Protein AF-A0A951GNB4-F1 (afdb_monomer)

Nearest PDB structures (foldseek):
  6no6-assembly1_A  TM=4.186E-01  e=2.433E+00  Blastocystis sp. ATCC 50177/Nand II
  6mw7-assembly1_A  TM=2.748E-01  e=4.339E+00  Homo sapiens
  6mw7-assembly2_D  TM=2.748E-01  e=7.256E+00  Homo sapiens
  8r2m-assembly1_C  TM=2.138E-01  e=7.738E+00  Mycolicibacterium smegmatis MC2 155

pLDDT: mean 72.46, std 14.26, range [36.06, 86.31]

Structure (mmCIF, N/CA/C/O backbone):
data_AF-A0A951GNB4-F1
#
_entry.id   AF-A0A951GNB4-F1
#
loop_
_atom_site.group_PDB
_atom_site.id
_atom_site.type_symbol
_atom_site.label_atom_id
_atom_site.label_alt_id
_atom_site.label_comp_id
_atom_site.label_asym_id
_atom_site.label_entity_id
_atom_site.label_seq_id
_atom_site.pdbx_PDB_ins_code
_atom_site.Cartn_x
_atom_site.Cartn_y
_atom_site.Cartn_z
_atom_site.occupancy
_atom_site.B_iso_or_equiv
_atom_site.auth_seq_id
_atom_site.auth_comp_id
_atom_site.auth_asym_id
_atom_site.auth_atom_id
_atom_site.pdbx_PDB_model_num
ATOM 1 N N . MET A 1 1 ? -10.748 -2.219 9.436 1.00 80.75 1 MET A N 1
ATOM 2 C CA . MET A 1 1 ? -9.543 -1.913 8.623 1.00 80.75 1 MET A CA 1
ATOM 3 C C . MET A 1 1 ? -9.981 -1.595 7.202 1.00 80.75 1 MET A C 1
ATOM 5 O O . MET A 1 1 ? -11.104 -1.913 6.846 1.00 80.75 1 MET A O 1
ATOM 9 N N . ASN A 1 2 ? -9.132 -0.978 6.390 1.00 85.56 2 ASN A N 1
ATOM 10 C CA . ASN A 1 2 ? -9.423 -0.642 5.000 1.00 85.56 2 ASN A CA 1
ATOM 11 C C . ASN A 1 2 ? -8.474 -1.404 4.074 1.00 85.56 2 ASN A C 1
ATOM 13 O O . ASN A 1 2 ? -7.285 -1.546 4.358 1.00 85.56 2 ASN A O 1
ATOM 17 N N . LYS A 1 3 ? -8.985 -1.869 2.939 1.00 84.31 3 LYS A N 1
ATOM 18 C CA . LYS A 1 3 ? -8.178 -2.411 1.852 1.00 84.31 3 LYS A CA 1
ATOM 19 C C . LYS A 1 3 ? -7.674 -1.258 1.000 1.00 84.31 3 LYS A C 1
ATOM 21 O O . LYS A 1 3 ? -8.463 -0.456 0.508 1.00 84.31 3 LYS A O 1
ATOM 26 N N . TYR A 1 4 ? -6.372 -1.198 0.791 1.00 86.31 4 TYR A N 1
ATOM 27 C CA . TYR A 1 4 ? -5.683 -0.213 -0.019 1.00 86.31 4 TYR A CA 1
ATOM 28 C C . TYR A 1 4 ? -5.060 -0.864 -1.250 1.00 86.31 4 TYR A C 1
ATOM 30 O O . TYR A 1 4 ? -4.471 -1.942 -1.179 1.00 86.31 4 TYR A O 1
ATOM 38 N N . SER A 1 5 ? -5.154 -0.162 -2.375 1.00 84.12 5 SER A N 1
ATOM 39 C CA . SER A 1 5 ? -4.279 -0.351 -3.525 1.00 84.12 5 SER A CA 1
ATOM 40 C C . SER A 1 5 ? -3.082 0.568 -3.353 1.00 84.12 5 SER A C 1
ATOM 42 O O . SER A 1 5 ? -3.235 1.790 -3.389 1.00 84.12 5 SER A O 1
ATOM 44 N N . CYS A 1 6 ? -1.901 -0.008 -3.196 1.00 82.44 6 CYS A N 1
ATOM 45 C CA . CYS A 1 6 ? -0.633 0.698 -3.202 1.00 82.44 6 CYS A CA 1
ATOM 46 C C . CYS A 1 6 ? -0.002 0.547 -4.587 1.00 82.44 6 CYS A C 1
ATOM 48 O O . CYS A 1 6 ? 0.169 -0.564 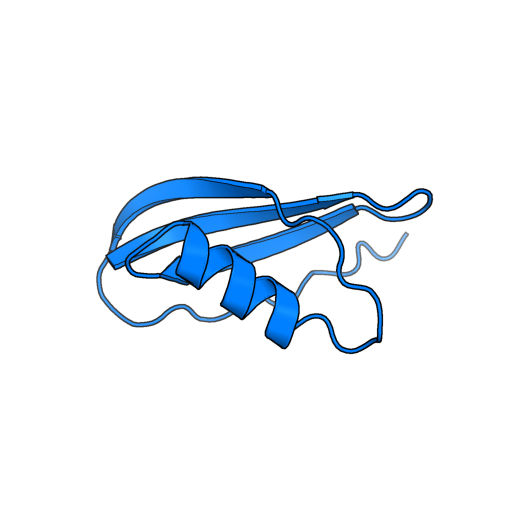-5.082 1.00 82.44 6 CYS A O 1
ATOM 50 N N . THR A 1 7 ? 0.311 1.666 -5.233 1.00 83.00 7 THR A N 1
ATOM 51 C CA . THR A 1 7 ? 0.968 1.686 -6.545 1.00 83.00 7 THR A CA 1
ATOM 52 C C . THR A 1 7 ? 2.253 2.484 -6.450 1.00 83.00 7 THR A C 1
ATOM 54 O O . THR A 1 7 ? 2.294 3.535 -5.805 1.00 83.00 7 THR A O 1
ATOM 57 N N . MET A 1 8 ? 3.287 1.991 -7.113 1.00 81.00 8 MET A N 1
ATOM 58 C CA . MET A 1 8 ? 4.572 2.656 -7.214 1.00 81.00 8 MET A CA 1
ATOM 59 C C . MET A 1 8 ? 5.071 2.543 -8.644 1.00 81.00 8 MET A C 1
ATOM 61 O O . MET A 1 8 ? 5.252 1.442 -9.155 1.00 81.00 8 MET A O 1
ATOM 65 N N . SER A 1 9 ? 5.327 3.683 -9.269 1.00 74.31 9 SER A N 1
ATOM 66 C CA . SER A 1 9 ? 5.944 3.744 -10.590 1.00 74.31 9 SER A CA 1
ATOM 67 C C . SER A 1 9 ? 7.406 4.145 -10.431 1.00 74.31 9 SER A C 1
ATOM 69 O O . SER A 1 9 ? 7.712 5.131 -9.761 1.00 74.31 9 SER A O 1
ATOM 71 N N . SER A 1 10 ? 8.309 3.385 -11.036 1.00 71.56 10 SER A N 1
ATOM 72 C CA . SER A 1 10 ? 9.680 3.798 -11.315 1.00 71.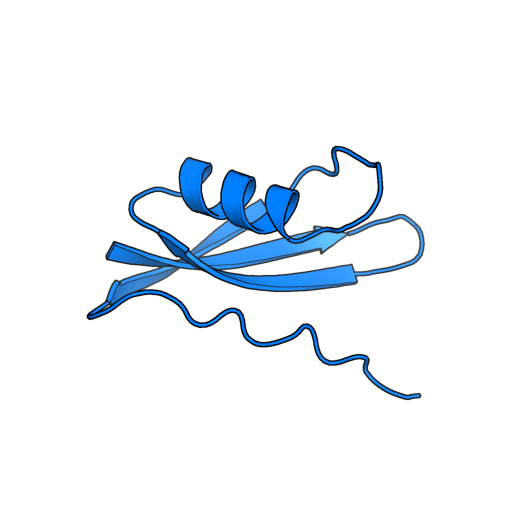56 10 SER A CA 1
ATOM 73 C C . SER A 1 10 ? 9.812 4.142 -12.799 1.00 71.56 10 SER A C 1
ATOM 75 O O . SER A 1 10 ? 8.869 3.990 -13.573 1.00 71.56 10 SER A O 1
ATOM 77 N N . 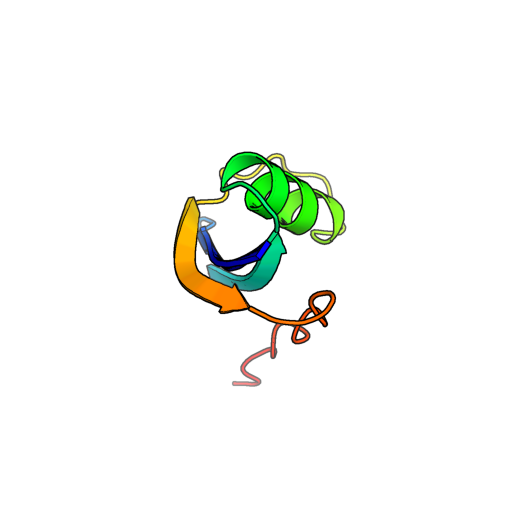ILE A 1 11 ? 10.991 4.617 -13.201 1.00 72.19 11 ILE A N 1
ATOM 78 C CA . ILE A 1 11 ? 11.296 4.950 -14.602 1.00 72.19 11 ILE A CA 1
ATOM 79 C C . ILE A 1 11 ? 11.079 3.741 -15.533 1.00 72.19 11 ILE A C 1
ATOM 81 O O . ILE A 1 11 ? 10.705 3.929 -16.688 1.00 72.19 11 ILE A O 1
ATOM 85 N N . SER A 1 12 ? 11.271 2.520 -15.025 1.00 75.19 12 SER A N 1
ATOM 86 C CA . SER A 1 12 ? 11.269 1.293 -15.832 1.00 75.19 12 SER A CA 1
ATOM 87 C C . SER A 1 12 ? 10.168 0.297 -15.463 1.00 75.19 12 SER A C 1
ATOM 89 O O . SER A 1 12 ? 9.847 -0.565 -16.273 1.00 75.19 12 SER A O 1
ATOM 91 N N . ASP A 1 13 ? 9.575 0.404 -14.272 1.00 76.19 13 ASP A N 1
ATOM 92 C CA . ASP A 1 13 ? 8.687 -0.618 -13.719 1.00 76.19 13 ASP A CA 1
ATOM 93 C C . ASP A 1 13 ? 7.496 0.005 -12.991 1.00 76.19 13 ASP A C 1
ATOM 95 O O . ASP A 1 13 ? 7.604 1.056 -12.359 1.00 76.19 13 ASP A O 1
ATOM 99 N N . ILE A 1 14 ? 6.355 -0.682 -13.008 1.00 77.62 14 ILE A N 1
ATOM 100 C CA . ILE A 1 14 ? 5.201 -0.327 -12.178 1.00 77.62 14 ILE A CA 1
ATOM 101 C C . ILE A 1 14 ? 4.906 -1.494 -11.245 1.00 77.62 14 ILE A C 1
ATOM 103 O O . ILE A 1 14 ? 4.710 -2.628 -11.680 1.00 77.62 14 ILE A O 1
ATOM 107 N N . PHE A 1 15 ? 4.852 -1.194 -9.955 1.00 77.25 15 PHE A N 1
ATOM 108 C CA . PHE A 1 15 ? 4.581 -2.142 -8.892 1.00 77.25 15 PHE A CA 1
ATOM 109 C C . PHE A 1 15 ? 3.201 -1.874 -8.312 1.00 77.25 15 PHE A C 1
ATOM 111 O O . PHE A 1 15 ? 2.802 -0.727 -8.095 1.00 77.25 15 PHE A O 1
ATOM 118 N N . PHE A 1 16 ? 2.497 -2.961 -8.023 1.00 78.56 16 PHE A N 1
ATOM 119 C CA . PHE A 1 16 ? 1.170 -2.940 -7.437 1.00 78.56 16 PHE A CA 1
ATOM 120 C C . PHE A 1 16 ? 1.165 -3.851 -6.219 1.00 78.56 16 PHE A C 1
ATOM 122 O O . PHE A 1 16 ? 1.597 -4.996 -6.303 1.00 78.56 16 PHE A O 1
ATOM 129 N N . ALA A 1 17 ? 0.645 -3.349 -5.107 1.00 80.12 17 ALA A N 1
ATOM 130 C CA . ALA A 1 17 ? 0.426 -4.112 -3.893 1.00 80.12 17 ALA A CA 1
ATOM 131 C C . ALA A 1 17 ? -0.996 -3.856 -3.395 1.00 80.12 17 ALA A C 1
ATOM 133 O O . ALA A 1 17 ? -1.492 -2.732 -3.430 1.00 80.12 17 ALA A O 1
ATOM 134 N N . THR A 1 18 ? -1.668 -4.905 -2.931 1.00 83.88 18 THR A N 1
ATOM 135 C CA . THR A 1 18 ? -2.961 -4.777 -2.252 1.00 83.88 18 THR A CA 1
ATOM 136 C C . THR A 1 18 ? -2.766 -5.127 -0.789 1.00 83.88 18 THR A C 1
ATOM 138 O O . THR A 1 18 ? -2.351 -6.241 -0.474 1.00 83.88 18 THR A O 1
ATOM 141 N N . LEU A 1 19 ? -3.044 -4.170 0.092 1.00 84.06 19 LEU A N 1
ATOM 142 C CA . LEU A 1 19 ? -2.775 -4.263 1.525 1.00 84.06 19 LEU A CA 1
ATOM 143 C C . LEU A 1 19 ? -4.033 -3.923 2.315 1.00 84.06 19 LEU A C 1
ATOM 145 O O . LEU A 1 19 ? -4.909 -3.227 1.824 1.00 84.06 19 LEU A O 1
ATOM 149 N N . VAL A 1 20 ? -4.132 -4.414 3.540 1.00 86.31 20 VAL A N 1
ATOM 150 C CA . VAL A 1 20 ? -5.195 -4.078 4.486 1.00 86.31 20 VAL A CA 1
ATOM 151 C C . VAL A 1 20 ? -4.512 -3.394 5.651 1.00 86.31 20 VAL A C 1
ATOM 153 O O . VAL A 1 20 ? -3.604 -3.965 6.250 1.00 86.31 20 VAL A O 1
ATOM 156 N N . ALA A 1 21 ? -4.925 -2.165 5.916 1.00 85.56 21 ALA A N 1
ATOM 157 C CA . ALA A 1 21 ? -4.350 -1.299 6.929 1.00 85.56 21 ALA A CA 1
ATOM 158 C C . ALA A 1 21 ? -5.449 -0.420 7.532 1.00 85.56 21 ALA A C 1
ATOM 160 O O . ALA A 1 21 ? -6.533 -0.271 6.971 1.00 85.56 21 ALA A O 1
ATOM 161 N N . GLU A 1 22 ? -5.201 0.173 8.685 1.00 85.88 22 GLU A N 1
ATOM 162 C CA . GLU A 1 22 ? -6.121 1.112 9.324 1.00 85.88 22 GLU A CA 1
ATOM 163 C C . GLU A 1 22 ? -6.079 2.485 8.647 1.00 85.88 22 GLU A C 1
ATOM 165 O O . GLU A 1 22 ? -7.113 3.140 8.510 1.00 85.88 22 GLU A O 1
ATOM 170 N N . THR A 1 23 ? -4.904 2.891 8.159 1.00 86.25 23 THR A N 1
ATOM 171 C CA . THR A 1 23 ? -4.673 4.195 7.524 1.00 86.25 23 THR A CA 1
ATOM 172 C C . THR A 1 23 ? -3.921 4.069 6.201 1.00 86.25 23 THR A C 1
ATOM 174 O O . THR A 1 23 ? -3.265 3.060 5.926 1.00 86.25 23 THR A O 1
ATOM 177 N N . ASP A 1 24 ? -3.988 5.115 5.371 1.00 83.88 24 ASP A N 1
ATOM 178 C CA . ASP A 1 24 ? -3.217 5.168 4.126 1.00 83.88 24 ASP A CA 1
ATOM 179 C C 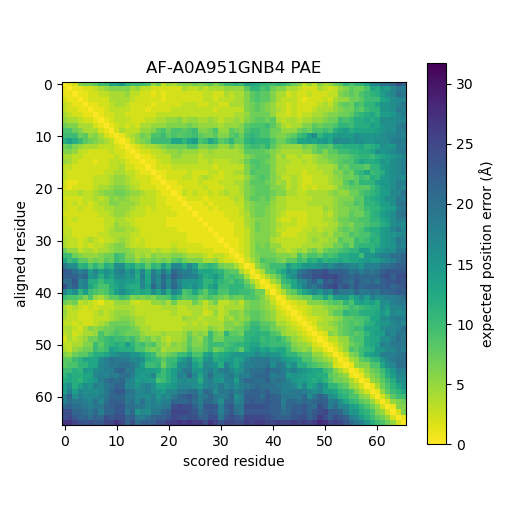. ASP A 1 24 ? -1.708 5.216 4.402 1.00 83.88 24 ASP A C 1
ATOM 181 O O . ASP A 1 24 ? -0.930 4.642 3.642 1.00 83.88 24 ASP A O 1
ATOM 185 N N . GLN A 1 25 ? -1.301 5.852 5.506 1.00 85.50 25 GLN A N 1
ATOM 186 C CA . GLN A 1 25 ? 0.092 5.917 5.936 1.00 85.50 25 GLN A CA 1
ATOM 187 C C . GLN A 1 25 ? 0.629 4.520 6.258 1.00 85.50 25 GLN A C 1
ATOM 189 O O . GLN A 1 25 ? 1.649 4.115 5.705 1.00 85.50 25 GLN A O 1
ATOM 194 N N . GLN A 1 26 ? -0.113 3.744 7.052 1.00 85.75 26 GLN A N 1
ATOM 195 C CA . GLN A 1 26 ? 0.264 2.373 7.393 1.00 85.75 26 GLN A CA 1
ATOM 196 C C . GLN A 1 26 ? 0.330 1.480 6.142 1.00 85.75 26 GLN A C 1
ATOM 198 O O . GLN A 1 26 ? 1.253 0.681 6.000 1.00 85.75 26 GLN A O 1
ATOM 203 N N . ALA A 1 27 ? -0.593 1.646 5.186 1.00 84.69 27 ALA A N 1
ATOM 204 C CA . ALA A 1 27 ? -0.551 0.908 3.922 1.00 84.69 27 ALA A CA 1
ATOM 205 C C . ALA A 1 27 ? 0.708 1.220 3.089 1.00 84.69 27 ALA A C 1
ATOM 207 O O . ALA A 1 27 ? 1.272 0.320 2.463 1.00 84.69 27 ALA A O 1
ATOM 208 N N . LYS A 1 28 ? 1.168 2.478 3.081 1.00 83.69 28 LYS A N 1
ATOM 209 C CA . LYS A 1 28 ? 2.415 2.880 2.404 1.00 83.69 28 LYS A CA 1
ATOM 210 C C . LYS A 1 28 ? 3.641 2.290 3.091 1.00 83.69 28 LYS A C 1
ATOM 212 O O . LYS A 1 28 ? 4.523 1.784 2.406 1.00 83.69 28 LYS A O 1
ATOM 217 N N . GLU A 1 29 ? 3.688 2.322 4.421 1.00 84.38 29 GLU A N 1
ATOM 218 C CA . GLU A 1 29 ? 4.799 1.762 5.200 1.00 84.38 29 GLU A CA 1
ATOM 219 C C . GLU A 1 29 ? 4.917 0.250 5.006 1.00 84.38 29 GLU A C 1
ATOM 221 O O . GLU A 1 29 ? 6.011 -0.262 4.780 1.00 84.38 29 GLU A O 1
ATOM 226 N N . MET A 1 30 ? 3.788 -0.461 5.001 1.00 84.25 30 MET A N 1
ATOM 227 C CA . MET A 1 30 ? 3.751 -1.897 4.720 1.00 84.25 30 MET A CA 1
ATOM 228 C C . MET A 1 30 ? 4.217 -2.218 3.292 1.00 84.25 30 MET A C 1
ATOM 230 O O . MET A 1 30 ? 4.979 -3.164 3.103 1.00 84.25 30 MET A O 1
ATOM 234 N N . ALA A 1 31 ? 3.810 -1.422 2.295 1.00 81.38 31 ALA A N 1
ATOM 235 C CA . ALA A 1 31 ? 4.273 -1.583 0.913 1.00 81.38 31 ALA A CA 1
ATOM 236 C C . ALA A 1 31 ? 5.781 -1.317 0.772 1.00 81.38 31 ALA A C 1
ATOM 238 O O . ALA A 1 31 ? 6.483 -2.050 0.078 1.00 81.38 31 ALA A O 1
ATOM 239 N N . ALA A 1 32 ? 6.290 -0.291 1.457 1.00 79.19 32 ALA A N 1
ATOM 240 C CA . ALA A 1 32 ? 7.709 0.044 1.462 1.00 79.19 32 ALA A CA 1
ATOM 241 C C . ALA A 1 32 ? 8.560 -1.017 2.178 1.00 79.19 32 ALA A C 1
ATOM 243 O O . ALA A 1 32 ? 9.659 -1.317 1.720 1.00 79.19 32 ALA A O 1
ATOM 244 N N . ALA A 1 33 ? 8.055 -1.608 3.267 1.00 78.62 33 ALA A N 1
ATOM 245 C CA . ALA A 1 33 ? 8.744 -2.668 4.000 1.00 78.62 33 ALA A CA 1
ATOM 246 C C . ALA A 1 33 ? 8.856 -3.976 3.195 1.00 78.62 33 ALA A C 1
ATOM 248 O O . ALA A 1 33 ? 9.862 -4.678 3.309 1.00 78.62 33 ALA A O 1
ATOM 249 N N . ASP A 1 34 ? 7.848 -4.301 2.378 1.00 73.44 34 ASP A N 1
ATOM 250 C CA . ASP A 1 34 ? 7.860 -5.500 1.527 1.00 73.44 34 ASP A CA 1
ATOM 2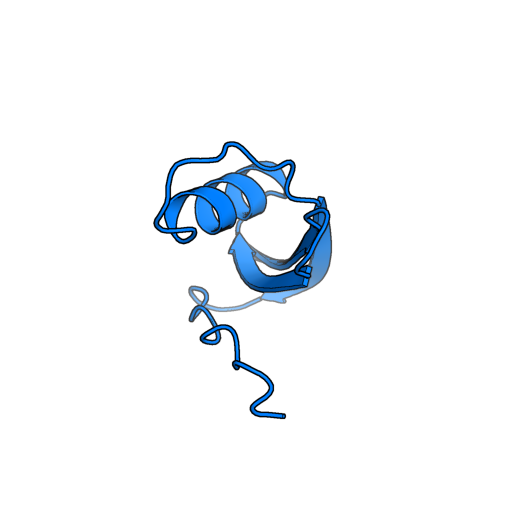51 C C . ASP A 1 34 ? 8.719 -5.333 0.264 1.00 73.44 34 ASP A C 1
ATOM 253 O O . ASP A 1 34 ? 9.290 -6.302 -0.242 1.00 73.44 34 ASP A O 1
ATOM 257 N N . ALA A 1 35 ? 8.881 -4.096 -0.216 1.00 69.75 35 ALA A N 1
ATOM 258 C CA . ALA A 1 35 ? 9.767 -3.761 -1.322 1.00 69.75 35 ALA A CA 1
ATOM 259 C C . ALA A 1 35 ? 11.245 -3.977 -0.932 1.00 69.75 35 ALA A C 1
ATOM 261 O O . ALA A 1 35 ? 11.989 -3.045 -0.629 1.00 69.75 35 ALA A O 1
ATOM 262 N N . LYS A 1 36 ? 11.693 -5.240 -0.944 1.00 61.12 36 LYS A N 1
ATOM 263 C CA . LYS A 1 36 ? 13.083 -5.663 -0.735 1.00 61.12 36 LYS A CA 1
ATOM 264 C C . LYS A 1 36 ? 13.989 -5.117 -1.840 1.00 61.12 36 LYS A C 1
ATOM 266 O O . LYS A 1 36 ? 14.288 -5.830 -2.793 1.00 61.12 36 LYS A O 1
ATOM 271 N N . SER A 1 37 ? 14.430 -3.870 -1.701 1.00 51.06 37 SER A N 1
ATOM 272 C CA . SER A 1 37 ? 15.723 -3.320 -2.144 1.00 51.06 37 SER A CA 1
ATOM 273 C C . SER A 1 37 ? 15.643 -1.796 -2.215 1.00 51.06 37 SER A C 1
ATOM 275 O O . SER A 1 37 ? 15.217 -1.230 -3.214 1.00 51.06 37 SER A O 1
ATOM 277 N N . GLY A 1 38 ? 16.114 -1.144 -1.153 1.00 48.25 38 GLY A N 1
ATOM 278 C CA . GLY A 1 38 ? 17.030 -0.005 -1.265 1.00 48.25 38 GLY A CA 1
ATOM 279 C C . GLY A 1 38 ? 16.527 1.338 -1.793 1.00 48.25 38 GLY A C 1
ATOM 280 O O . GLY A 1 38 ? 17.290 2.292 -1.694 1.00 48.25 38 GLY A O 1
ATOM 281 N N . GLU A 1 39 ? 15.302 1.478 -2.296 1.00 51.41 39 GLU A N 1
ATOM 282 C CA . GLU A 1 39 ? 14.822 2.786 -2.750 1.00 51.41 39 GLU A CA 1
ATOM 283 C C . GLU A 1 39 ? 13.570 3.229 -1.984 1.00 51.41 39 GLU A C 1
ATOM 285 O O . GLU A 1 39 ? 12.532 2.565 -2.075 1.00 51.41 39 GLU A O 1
ATOM 290 N N . PRO A 1 40 ? 13.626 4.363 -1.254 1.00 52.88 40 PRO A N 1
ATOM 291 C CA . PRO A 1 40 ? 12.446 5.002 -0.689 1.00 5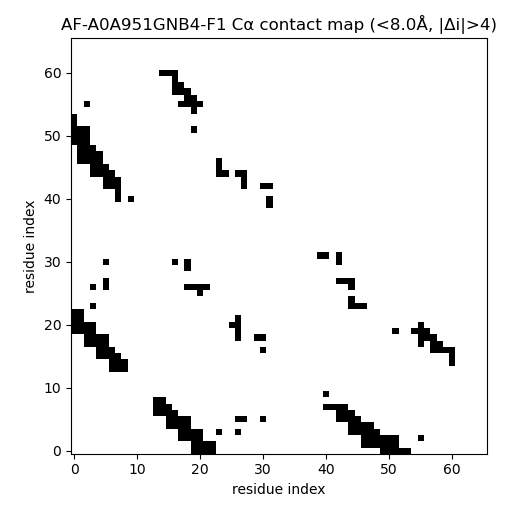2.88 40 PRO A CA 1
ATOM 292 C C . PRO A 1 40 ? 11.628 5.590 -1.841 1.00 52.88 40 PRO A C 1
ATOM 294 O O . PRO A 1 40 ? 11.713 6.768 -2.180 1.00 52.88 40 PRO A O 1
ATOM 297 N N . ARG A 1 41 ? 10.878 4.730 -2.519 1.00 62.97 41 ARG A N 1
ATOM 298 C CA . ARG A 1 41 ? 10.020 5.121 -3.628 1.00 62.97 41 ARG A CA 1
ATOM 299 C C . ARG A 1 41 ? 8.671 5.561 -3.069 1.00 62.97 41 ARG A C 1
ATOM 301 O O . ARG A 1 41 ? 8.129 4.961 -2.143 1.00 62.97 41 ARG A O 1
ATOM 308 N N . ASN A 1 42 ? 8.149 6.652 -3.619 1.00 70.75 42 ASN A N 1
ATOM 309 C CA . ASN A 1 42 ? 6.913 7.274 -3.158 1.00 70.75 42 ASN A CA 1
ATOM 310 C C . ASN A 1 42 ? 5.717 6.371 -3.509 1.00 70.75 42 ASN A C 1
ATOM 312 O O . ASN A 1 42 ? 5.277 6.324 -4.659 1.00 70.75 42 ASN A O 1
ATOM 316 N N . TRP A 1 43 ? 5.205 5.630 -2.525 1.00 79.00 43 TRP A N 1
ATOM 317 C CA . TRP A 1 43 ? 4.025 4.784 -2.694 1.00 79.00 43 TRP A CA 1
ATOM 318 C C . TRP A 1 43 ? 2.747 5.623 -2.637 1.00 79.00 43 TRP A C 1
ATOM 320 O O . TRP A 1 43 ? 2.491 6.351 -1.675 1.00 79.00 43 TRP A O 1
ATOM 330 N N . SER A 1 44 ? 1.903 5.488 -3.658 1.00 81.31 44 SER A N 1
ATOM 331 C CA . SER A 1 44 ? 0.551 6.048 -3.656 1.00 81.31 44 SER A CA 1
ATOM 332 C C . SER A 1 44 ? -0.426 4.996 -3.148 1.00 81.31 44 SER A C 1
ATOM 334 O O . SER A 1 44 ? -0.561 3.947 -3.773 1.00 81.31 44 SER A O 1
ATOM 336 N N . ALA A 1 45 ? -1.115 5.268 -2.037 1.00 81.81 45 ALA A N 1
ATOM 337 C CA . ALA A 1 45 ? -2.139 4.383 -1.482 1.00 81.81 45 ALA A CA 1
ATOM 338 C C . ALA A 1 45 ? -3.539 4.956 -1.728 1.00 81.81 45 ALA A C 1
ATOM 340 O O . ALA A 1 45 ? -3.799 6.126 -1.448 1.00 81.81 45 ALA A O 1
ATOM 341 N N . ARG A 1 46 ? -4.459 4.124 -2.221 1.00 83.69 46 ARG A N 1
ATOM 342 C CA . ARG A 1 46 ? -5.873 4.475 -2.408 1.00 83.69 46 ARG A CA 1
ATOM 343 C C . ARG A 1 46 ? -6.759 3.422 -1.763 1.00 83.69 46 ARG A C 1
ATOM 345 O O . ARG A 1 46 ? -6.549 2.237 -1.994 1.00 83.69 46 ARG A O 1
ATOM 352 N N . VAL A 1 47 ? -7.759 3.848 -0.993 1.00 84.69 47 VAL A N 1
ATOM 353 C CA . VAL A 1 47 ? -8.759 2.933 -0.421 1.00 84.69 47 VAL A CA 1
ATOM 354 C C . VAL A 1 47 ? -9.545 2.276 -1.559 1.00 84.69 47 VAL A C 1
ATOM 356 O O . VAL A 1 47 ? -10.139 2.971 -2.382 1.00 84.69 47 VAL A O 1
ATOM 359 N N . LEU A 1 48 ? -9.528 0.949 -1.595 1.00 81.69 48 LEU A N 1
ATOM 360 C CA . LEU A 1 48 ? -10.362 0.110 -2.452 1.00 81.69 48 LEU A CA 1
ATOM 361 C C . LEU A 1 48 ? -11.651 -0.299 -1.740 1.00 81.69 48 LEU A C 1
ATOM 363 O O . LEU A 1 48 ? -12.715 -0.262 -2.344 1.00 81.69 48 LEU A O 1
ATOM 367 N N . GLU A 1 49 ? -11.551 -0.672 -0.465 1.00 82.62 49 GLU A N 1
ATOM 368 C CA . GLU A 1 49 ? -12.676 -1.159 0.335 1.00 82.62 49 GLU A CA 1
ATOM 369 C C . GLU A 1 49 ? -12.509 -0.691 1.780 1.00 82.62 49 GLU A C 1
ATOM 371 O O . GLU A 1 49 ? -11.389 -0.650 2.296 1.00 82.62 49 GLU A O 1
ATOM 376 N N . LYS A 1 50 ? -13.610 -0.302 2.420 1.00 82.00 50 LYS A N 1
ATOM 377 C CA . LYS A 1 50 ? -13.629 0.095 3.831 1.00 82.00 50 LYS A CA 1
ATOM 378 C C . LYS A 1 50 ? -14.231 -1.022 4.671 1.00 82.00 50 LYS A C 1
ATOM 380 O O . LYS A 1 50 ? -15.051 -1.777 4.163 1.00 82.00 50 LYS A O 1
ATOM 385 N N . ASP A 1 51 ? -13.810 -1.098 5.929 1.00 82.44 51 ASP A N 1
ATOM 386 C CA . ASP A 1 51 ? -14.341 -2.037 6.928 1.00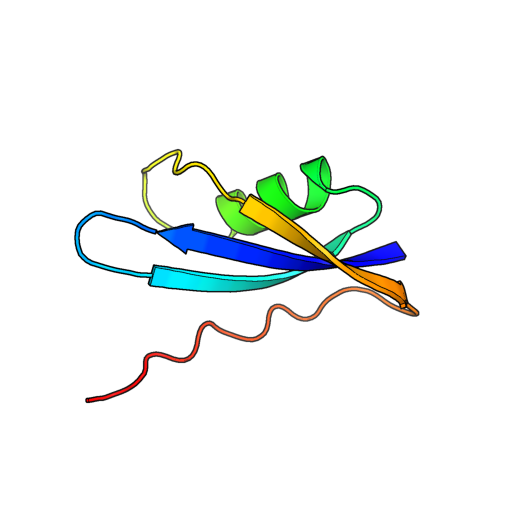 82.44 51 ASP A CA 1
ATOM 387 C C . ASP A 1 51 ? -14.174 -3.522 6.564 1.00 82.44 51 ASP A C 1
ATOM 389 O O . ASP A 1 51 ? -15.038 -4.354 6.818 1.00 82.44 51 ASP A O 1
ATOM 393 N N . VAL A 1 52 ? -13.014 -3.869 6.002 1.00 77.81 52 VAL A N 1
ATOM 394 C CA . VAL A 1 52 ? -12.673 -5.258 5.677 1.00 77.81 52 VAL A CA 1
ATOM 395 C C . VAL A 1 52 ? -12.348 -6.082 6.925 1.00 77.81 52 VAL A C 1
ATOM 397 O O . VAL A 1 52 ? -11.656 -5.611 7.838 1.00 77.81 52 VAL A O 1
ATOM 400 N N . GLU A 1 53 ? -12.824 -7.329 6.937 1.00 73.62 53 GLU A N 1
ATOM 401 C CA . GLU A 1 53 ? -12.579 -8.305 8.001 1.00 73.62 53 GLU A CA 1
ATOM 402 C C . GLU A 1 53 ? -11.263 -9.071 7.781 1.00 73.62 53 GLU A C 1
ATOM 404 O O . GLU A 1 53 ? -11.033 -9.681 6.737 1.00 73.62 53 GLU A O 1
ATOM 409 N N . GLY A 1 54 ? -10.409 -9.081 8.809 1.00 64.88 54 GLY A N 1
ATOM 410 C CA . GLY A 1 54 ? -9.175 -9.871 8.849 1.00 64.88 54 GLY A CA 1
ATOM 411 C C . GLY A 1 54 ? -7.921 -9.190 8.260 1.00 64.88 54 GLY A C 1
ATOM 412 O O . GLY A 1 54 ? -8.005 -8.161 7.588 1.00 64.88 54 GLY A O 1
ATOM 413 N N . PRO A 1 55 ? -6.722 -9.732 8.554 1.00 57.59 55 PRO A N 1
ATOM 414 C CA . PRO A 1 55 ? -5.447 -9.164 8.113 1.00 57.59 55 PRO A CA 1
ATOM 415 C C . PRO A 1 55 ? -5.182 -9.411 6.620 1.00 57.59 55 PRO A C 1
ATOM 417 O O . PRO A 1 55 ? -5.506 -10.471 6.078 1.00 57.59 55 PRO A O 1
ATOM 420 N N . ALA A 1 56 ? -4.536 -8.449 5.953 1.00 57.88 56 ALA A N 1
ATOM 421 C CA . ALA A 1 56 ? -4.175 -8.566 4.541 1.00 57.88 56 ALA A CA 1
ATOM 422 C C . ALA A 1 56 ? -3.243 -9.748 4.294 1.00 57.88 56 ALA A C 1
ATOM 424 O O . ALA A 1 56 ? -2.184 -9.857 4.911 1.00 57.88 56 ALA A O 1
ATOM 425 N N . ARG A 1 57 ? -3.560 -10.552 3.281 1.00 54.38 57 ARG A N 1
ATOM 426 C CA . ARG A 1 57 ? -2.541 -11.330 2.578 1.00 54.38 57 ARG A CA 1
ATOM 427 C C . ARG A 1 57 ? -1.994 -10.451 1.466 1.00 54.38 57 ARG A C 1
ATOM 429 O O . ARG A 1 57 ? -2.763 -10.028 0.604 1.00 54.38 57 ARG A O 1
ATOM 436 N N . MET A 1 58 ? -0.692 -10.167 1.492 1.00 55.12 58 MET A N 1
ATOM 437 C CA . MET A 1 58 ? -0.032 -9.546 0.346 1.00 55.12 58 MET A CA 1
ATOM 438 C C . MET A 1 58 ? -0.228 -10.479 -0.848 1.00 55.12 58 MET A C 1
ATOM 440 O O . MET A 1 58 ? 0.257 -11.612 -0.848 1.00 55.12 58 MET A O 1
ATOM 444 N N . LEU A 1 59 ? -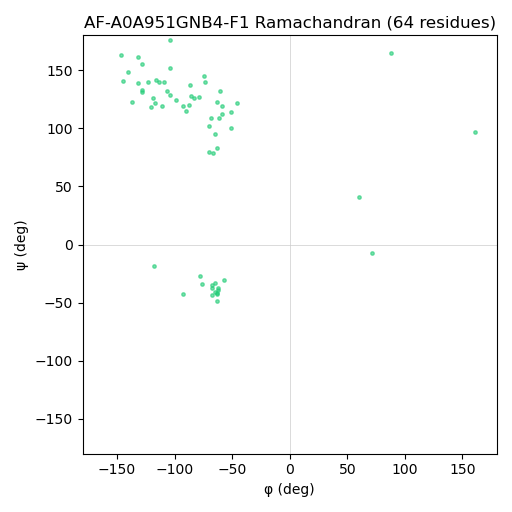1.012 -10.043 -1.833 1.00 54.62 59 LEU A N 1
ATOM 445 C CA . LEU A 1 59 ? -1.083 -10.742 -3.107 1.00 54.62 59 LEU A CA 1
ATOM 446 C C . LEU A 1 59 ? 0.278 -10.529 -3.757 1.00 54.62 59 LEU A C 1
ATOM 448 O O . LEU A 1 59 ? 0.605 -9.397 -4.108 1.00 54.62 59 LEU A O 1
ATOM 452 N N . ALA A 1 60 ? 1.079 -11.595 -3.822 1.00 47.38 60 ALA A N 1
ATOM 453 C CA . ALA A 1 60 ? 2.392 -11.572 -4.446 1.00 47.38 60 ALA A CA 1
ATOM 454 C C . ALA A 1 60 ? 2.281 -10.844 -5.788 1.00 47.38 60 ALA A C 1
ATOM 456 O O . ALA A 1 60 ? 1.460 -11.225 -6.626 1.00 47.38 60 ALA A O 1
ATOM 457 N N . SER A 1 61 ? 3.062 -9.775 -5.943 1.00 52.91 61 SER A N 1
ATOM 458 C CA . SER A 1 61 ? 3.165 -8.994 -7.169 1.00 52.91 61 SER A CA 1
ATOM 459 C C . SER A 1 61 ? 3.439 -9.955 -8.318 1.00 52.91 61 SER A C 1
ATOM 461 O O . SER A 1 61 ? 4.557 -10.445 -8.477 1.00 52.91 61 SER A O 1
ATOM 463 N N . GLY A 1 62 ? 2.394 -10.293 -9.073 1.00 43.72 62 GLY A N 1
ATOM 464 C CA . GLY A 1 62 ? 2.513 -11.164 -10.224 1.00 43.72 62 GLY A CA 1
ATOM 465 C C . GLY A 1 62 ? 3.437 -10.477 -11.211 1.00 43.72 62 GLY A C 1
ATOM 466 O O . GLY A 1 62 ? 3.056 -9.471 -11.811 1.00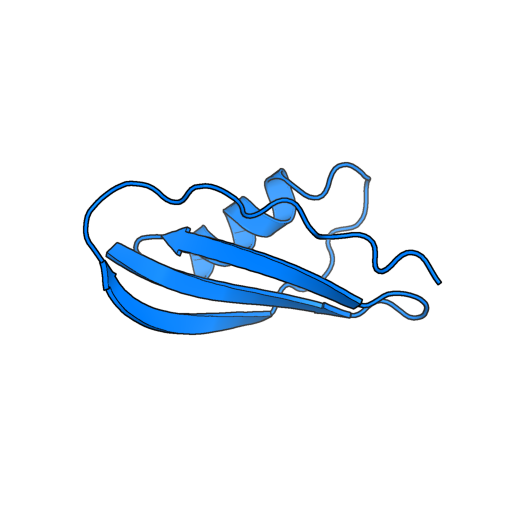 43.72 62 GLY A O 1
ATOM 467 N N . LYS A 1 63 ? 4.654 -11.007 -11.371 1.00 45.75 63 LYS A N 1
ATOM 468 C CA . LYS A 1 63 ? 5.425 -10.769 -12.586 1.00 45.75 63 LYS A CA 1
ATOM 469 C C . LYS A 1 63 ? 4.480 -11.104 -13.736 1.00 45.75 63 LYS A C 1
ATOM 471 O O . LYS A 1 63 ? 4.066 -12.253 -13.869 1.00 45.75 63 LYS A O 1
ATOM 476 N N . ARG A 1 64 ? 4.092 -10.105 -14.532 1.00 45.44 64 ARG A N 1
ATOM 477 C CA . ARG A 1 64 ? 3.625 -10.383 -15.887 1.00 45.44 64 ARG A CA 1
ATOM 478 C C . ARG A 1 64 ? 4.844 -10.945 -16.602 1.00 45.44 64 ARG A C 1
ATOM 480 O O . ARG A 1 64 ? 5.727 -10.185 -16.986 1.00 45.44 64 ARG A O 1
ATOM 487 N N . GLU A 1 65 ? 4.943 -12.269 -16.642 1.00 36.06 65 GLU A N 1
ATOM 488 C CA . GLU A 1 65 ? 5.825 -12.936 -17.588 1.00 36.06 65 GLU A CA 1
ATOM 489 C C . GLU A 1 65 ? 5.356 -12.503 -18.982 1.00 36.06 65 GLU A C 1
ATOM 491 O O . GLU A 1 65 ? 4.169 -12.617 -19.304 1.00 36.06 65 GLU A O 1
ATOM 496 N N . ALA A 1 66 ? 6.264 -11.853 -19.709 1.00 40.31 66 ALA A N 1
ATOM 497 C CA . ALA A 1 66 ? 6.091 -11.442 -21.096 1.00 40.31 66 ALA A CA 1
ATOM 498 C C . ALA A 1 66 ? 6.431 -12.606 -22.029 1.00 40.31 66 ALA A C 1
ATOM 500 O O . ALA A 1 66 ? 7.341 -13.388 -21.665 1.00 40.31 66 ALA A O 1
#

Sequence (66 aa):
MNKYSCTMSSISDIFFATLVAETDQQAKEMAAADAKSGEPRNWSARVLEKDVEGPARMLASGKREA

Radius of gyration: 11.81 Å; Cα contacts (8 Å, |Δi|>4): 114; chains: 1; bounding box: 31×20×30 Å

Secondary structure (DSSP, 8-state):
-EEEEEEEE-SS-EEEEEEEESSHHHHHHHHHHHS-SS-----EEEEEESS--SPPP---------

Foldseek 3Di:
DFWKWKWFDDPVDIWTKIFDDPDQVVVLVVVVVVPPDDDPTDIDIDTPGPPDPDGDDTPPGDDPPD

Mean predicted aligned error: 9.02 Å

Solvent-accessible surface area (backbone atoms only — not comparable to full-atom values): 4052 Å² total; per-residue (Å²): 70,26,30,27,42,32,39,36,75,55,100,88,49,78,48,60,41,46,39,48,25,83,44,60,66,54,37,32,50,53,52,56,69,65,54,85,71,96,62,98,67,78,56,46,57,43,82,75,42,74,74,48,85,76,84,54,69,72,56,74,67,73,76,78,80,126